Protein AF-A0A7J4UFP0-F1 (afdb_monomer_lite)

Foldseek 3Di:
DDPVVVVVVVVVVVVVVVVVVVVVVVVCLVPDDPVVNVVVVVVVVVVVVVCVQPLFAQLCVLVCLCVVVVHDLVRVCVVLVHDSVVNVCSSVVVDGQGCPDSSSVSSVVVCVVSVDDSVPD

Sequence (121 aa):
MSLEKALKEITVAKKNLLESYFEELRNYFNNATEEQRDFTLRSVEELYQELQENQIIDPNKLKEMRKGRNISLTNLAKELGISRGYICRLENGASPFTKKEGSCRKYLEWLKKQGYNPYGL

Structure (mmCIF, N/CA/C/O backbone):
data_AF-A0A7J4UFP0-F1
#
_entry.id   AF-A0A7J4UFP0-F1
#
loop_
_atom_site.group_PDB
_atom_site.id
_atom_site.type_symbol
_atom_site.label_atom_id
_atom_site.label_alt_id
_atom_site.label_comp_id
_atom_site.label_asym_id
_atom_site.label_entity_id
_atom_site.label_seq_id
_atom_site.pdbx_PDB_ins_code
_atom_site.Cartn_x
_atom_site.Cartn_y
_atom_site.Cartn_z
_atom_site.occupancy
_atom_site.B_iso_or_equiv
_atom_site.auth_seq_id
_atom_site.auth_comp_id
_atom_site.auth_asym_id
_atom_site.auth_atom_id
_atom_site.pdbx_PDB_model_num
ATOM 1 N N . MET A 1 1 ? -1.437 -34.020 11.347 1.00 61.16 1 MET A N 1
ATOM 2 C CA . MET A 1 1 ? -1.928 -32.674 10.970 1.00 61.16 1 MET A CA 1
ATOM 3 C C . MET A 1 1 ? -0.984 -32.129 9.910 1.00 61.16 1 MET A C 1
ATOM 5 O O . MET A 1 1 ? 0.212 -32.139 10.164 1.00 61.16 1 MET A O 1
ATOM 9 N N . SER A 1 2 ? -1.461 -31.784 8.709 1.00 88.94 2 SER A N 1
ATOM 10 C CA . SER A 1 2 ? -0.577 -31.280 7.645 1.00 88.94 2 SER A CA 1
ATOM 11 C C . SER A 1 2 ? -0.157 -29.833 7.927 1.00 88.94 2 SER A C 1
ATOM 13 O O . SER A 1 2 ? -0.914 -29.078 8.538 1.00 88.94 2 SER A O 1
ATOM 15 N N . LEU A 1 3 ? 1.037 -29.443 7.468 1.00 86.69 3 LEU A N 1
ATOM 16 C CA . LEU A 1 3 ? 1.561 -28.075 7.593 1.00 86.69 3 LEU A CA 1
ATOM 17 C C . LEU A 1 3 ? 0.573 -27.032 7.042 1.00 86.69 3 LEU A C 1
ATOM 19 O O . LEU A 1 3 ? 0.342 -25.997 7.657 1.00 86.69 3 LEU A O 1
ATOM 23 N N . GLU A 1 4 ? -0.061 -27.344 5.914 1.00 88.94 4 GLU A N 1
ATOM 24 C CA . GLU A 1 4 ? -1.061 -26.494 5.266 1.00 88.94 4 GLU A CA 1
ATOM 25 C C . GLU A 1 4 ? -2.303 -26.269 6.144 1.00 88.94 4 GLU A C 1
ATOM 27 O O . GLU A 1 4 ? -2.802 -25.148 6.251 1.00 88.94 4 GLU A O 1
ATOM 32 N N . LYS A 1 5 ? -2.763 -27.314 6.846 1.00 90.31 5 LYS A N 1
ATOM 33 C CA . LYS A 1 5 ? -3.884 -27.210 7.788 1.00 90.31 5 LYS A CA 1
ATOM 34 C C . LYS A 1 5 ? -3.521 -26.326 8.985 1.00 90.31 5 LYS A C 1
ATOM 36 O O . LYS A 1 5 ? -4.304 -25.449 9.338 1.00 90.31 5 LYS A O 1
ATOM 41 N N . ALA A 1 6 ? -2.323 -26.501 9.545 1.00 89.69 6 ALA A N 1
ATOM 42 C CA . ALA A 1 6 ? -1.838 -25.688 10.662 1.00 89.69 6 ALA A CA 1
ATOM 43 C C . ALA A 1 6 ? -1.687 -24.203 10.278 1.00 89.69 6 ALA A C 1
ATOM 45 O O . ALA A 1 6 ? -2.115 -23.325 11.022 1.00 89.69 6 ALA A O 1
ATOM 46 N N . LEU A 1 7 ? -1.144 -23.908 9.091 1.00 89.69 7 LEU A N 1
ATOM 47 C CA . LEU A 1 7 ? -1.042 -22.536 8.580 1.00 89.69 7 LEU A CA 1
ATOM 48 C C . LEU A 1 7 ? -2.418 -21.887 8.409 1.00 89.69 7 LEU A C 1
ATOM 50 O O . LEU A 1 7 ? -2.609 -20.735 8.797 1.00 89.69 7 LEU A O 1
ATOM 54 N N . LYS A 1 8 ? -3.390 -22.630 7.872 1.00 91.00 8 LYS A N 1
ATOM 55 C CA . LYS A 1 8 ? -4.762 -22.140 7.711 1.00 91.00 8 LYS A CA 1
ATOM 56 C C . LYS A 1 8 ? -5.414 -21.826 9.060 1.00 91.00 8 LYS A C 1
ATOM 58 O O . LYS A 1 8 ? -6.027 -20.771 9.197 1.00 91.00 8 LYS A O 1
ATOM 63 N N . GLU A 1 9 ? -5.254 -22.701 10.050 1.00 92.19 9 GLU A N 1
ATOM 64 C CA . GLU A 1 9 ? -5.772 -22.493 11.410 1.00 92.19 9 GLU A CA 1
ATOM 65 C C . GLU A 1 9 ? -5.133 -21.271 12.084 1.00 92.19 9 GLU A C 1
ATOM 67 O O . GLU A 1 9 ? -5.848 -20.439 12.640 1.00 92.19 9 GLU A O 1
ATOM 72 N N . ILE A 1 10 ? -3.813 -21.095 11.954 1.00 92.25 10 ILE A N 1
ATOM 73 C CA . ILE A 1 10 ? -3.100 -19.914 12.464 1.00 92.25 10 ILE A CA 1
ATOM 74 C C . ILE A 1 10 ? -3.616 -18.630 11.805 1.00 92.25 10 ILE A C 1
ATOM 76 O O . ILE A 1 10 ? -3.847 -17.638 12.496 1.00 92.25 10 ILE A O 1
ATOM 80 N N . THR A 1 11 ? -3.816 -18.627 10.485 1.00 88.12 11 THR A N 1
ATOM 81 C CA . THR A 1 11 ? -4.349 -17.458 9.771 1.00 88.12 11 THR A CA 1
ATOM 82 C C . THR A 1 11 ? -5.754 -17.099 10.249 1.00 88.12 11 THR A C 1
ATOM 84 O O . THR A 1 11 ? -6.035 -15.926 10.492 1.00 88.12 11 THR A O 1
ATOM 87 N N . VAL A 1 12 ? -6.628 -18.093 10.435 1.00 91.38 12 VAL A N 1
ATOM 88 C CA . VAL A 1 12 ? -7.985 -17.870 10.958 1.00 91.38 12 VAL A CA 1
ATOM 89 C C . VAL A 1 12 ? -7.941 -17.328 12.388 1.00 91.38 12 VAL A C 1
ATOM 91 O O . VAL A 1 12 ? -8.621 -16.350 12.685 1.00 91.38 12 VAL A O 1
ATOM 94 N N . ALA A 1 13 ? -7.106 -17.903 13.258 1.00 90.75 13 ALA A N 1
ATOM 95 C CA . ALA A 1 13 ? -6.960 -17.442 14.637 1.00 90.75 13 ALA A CA 1
ATOM 96 C C . ALA A 1 13 ? -6.465 -15.989 14.712 1.00 90.75 13 ALA A C 1
ATOM 98 O O . ALA A 1 13 ? -7.028 -15.183 15.450 1.00 90.75 13 ALA A O 1
ATOM 99 N N . LYS A 1 14 ? -5.464 -15.629 13.896 1.00 90.62 14 LYS A N 1
ATOM 100 C CA . LYS A 1 14 ? -4.970 -14.248 13.788 1.00 90.62 14 LYS A CA 1
ATOM 101 C C . LYS A 1 14 ? -6.063 -13.285 13.338 1.00 90.62 14 LYS A C 1
ATOM 103 O O . LYS A 1 14 ? -6.190 -12.214 13.919 1.00 90.62 14 LYS A O 1
ATOM 108 N N . LYS A 1 15 ? -6.857 -13.672 12.333 1.00 89.81 15 LYS A N 1
ATOM 109 C CA . LYS A 1 15 ? -7.977 -12.854 11.858 1.00 89.81 15 LYS A CA 1
ATOM 110 C C . LYS A 1 15 ? -8.993 -12.614 12.975 1.00 89.81 15 LYS A C 1
ATOM 112 O O . LYS A 1 15 ? -9.351 -11.472 13.219 1.00 89.81 15 LYS A O 1
ATOM 117 N N . ASN A 1 16 ? -9.410 -13.666 13.676 1.00 91.88 16 ASN A N 1
ATOM 118 C CA . ASN A 1 16 ? -10.397 -13.546 14.752 1.00 91.88 16 ASN A CA 1
ATOM 119 C C . ASN A 1 16 ? -9.904 -12.646 15.895 1.00 91.88 16 ASN A C 1
ATOM 121 O O . ASN A 1 16 ? -10.680 -11.848 16.408 1.00 91.88 16 ASN A O 1
ATOM 125 N N . LEU A 1 17 ? -8.621 -12.745 16.259 1.00 92.50 17 LEU A N 1
ATOM 126 C CA . LEU A 1 17 ? -8.008 -11.882 17.273 1.00 92.50 17 LEU A CA 1
ATOM 127 C C . LEU A 1 17 ? -8.000 -10.402 16.851 1.00 92.50 17 LEU A C 1
ATOM 129 O O . LEU A 1 17 ? -8.252 -9.516 17.664 1.00 92.50 17 LEU A O 1
ATOM 133 N N . LEU A 1 18 ? -7.715 -10.134 15.575 1.00 89.94 18 LEU A N 1
ATOM 134 C CA . LEU A 1 18 ? -7.778 -8.786 15.007 1.00 89.94 18 LEU A CA 1
ATOM 135 C C . LEU A 1 18 ? -9.200 -8.223 15.059 1.00 89.94 18 LEU A C 1
ATOM 137 O O . LEU A 1 18 ? -9.388 -7.093 15.497 1.00 89.94 18 LEU A O 1
ATOM 141 N N . GLU A 1 19 ? -10.195 -9.018 14.665 1.00 90.81 19 GLU A N 1
ATOM 142 C CA . GLU A 1 19 ? -11.602 -8.604 14.709 1.00 90.81 19 GLU A CA 1
ATOM 143 C C . GLU A 1 19 ? -12.058 -8.295 16.140 1.00 90.81 19 GLU A C 1
ATOM 145 O O . GLU A 1 19 ? -12.681 -7.260 16.366 1.00 90.81 19 GLU A O 1
ATOM 150 N N . SER A 1 20 ? -11.697 -9.127 17.128 1.00 90.50 20 SER A N 1
ATOM 151 C CA . SER A 1 20 ? -12.041 -8.842 18.528 1.00 90.50 20 SER A CA 1
ATOM 152 C C . SER A 1 20 ? -11.401 -7.548 19.026 1.00 90.50 20 SER A C 1
ATOM 154 O O . SER A 1 20 ? -12.057 -6.754 19.693 1.00 90.50 20 SER A O 1
ATOM 156 N N . TYR A 1 21 ? -10.143 -7.298 18.653 1.00 92.44 21 TYR A N 1
ATOM 157 C CA . TYR A 1 21 ? -9.445 -6.074 19.038 1.00 92.44 21 TYR A CA 1
ATOM 158 C C . TYR A 1 21 ? -10.076 -4.827 18.402 1.00 92.44 21 TYR A C 1
ATOM 160 O O . TYR A 1 21 ? -10.259 -3.808 19.066 1.00 92.44 21 TYR A O 1
ATOM 168 N N . PHE A 1 22 ? -10.465 -4.901 17.125 1.00 88.75 22 PHE A N 1
ATOM 169 C CA . PHE A 1 22 ? -11.159 -3.795 16.465 1.00 88.75 22 PHE A CA 1
ATOM 170 C C . PHE A 1 22 ? -12.528 -3.511 17.072 1.00 8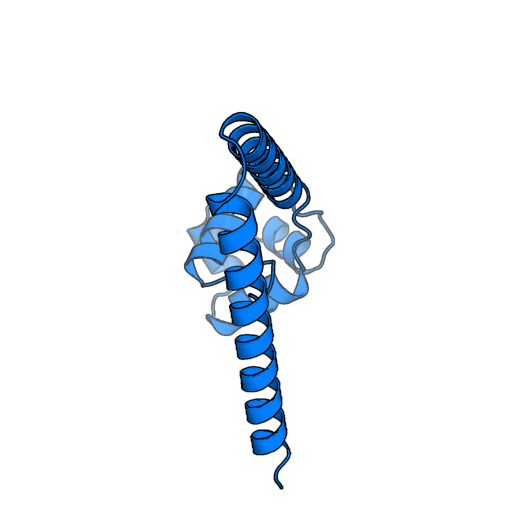8.75 22 PHE A C 1
ATOM 172 O O . PHE A 1 22 ? -12.920 -2.347 17.161 1.00 88.75 22 PHE A O 1
ATOM 179 N N . GLU A 1 23 ? -13.241 -4.544 17.507 1.00 92.06 23 GLU A N 1
ATOM 180 C CA . GLU A 1 23 ? -14.537 -4.367 18.150 1.00 92.06 23 GLU A CA 1
ATOM 181 C C . GLU A 1 23 ? -14.406 -3.683 19.518 1.00 92.06 23 GLU A C 1
ATOM 183 O O . GLU A 1 23 ? -15.167 -2.767 19.831 1.00 92.06 23 GLU A O 1
ATOM 188 N N . GLU A 1 24 ? -13.387 -4.036 20.306 1.00 91.44 24 GLU A N 1
ATOM 189 C CA . GLU A 1 24 ? -13.066 -3.322 21.547 1.00 91.44 24 GLU A CA 1
ATOM 190 C C . GLU A 1 24 ? -12.747 -1.846 21.286 1.00 91.44 24 GLU A C 1
ATOM 192 O O . GLU A 1 24 ? -13.326 -0.967 21.926 1.00 91.44 24 GLU A O 1
ATOM 197 N N . LEU A 1 25 ? -11.892 -1.553 20.300 1.00 88.06 25 LEU A N 1
ATOM 198 C CA . LEU A 1 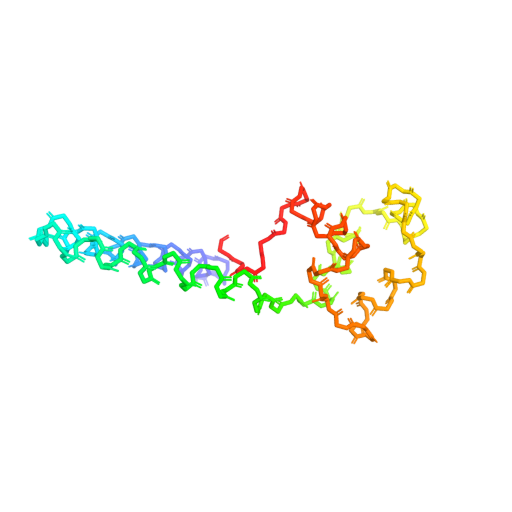25 ? -11.561 -0.176 19.922 1.00 88.06 25 LEU A CA 1
ATOM 199 C C . LEU A 1 25 ? -12.797 0.623 19.490 1.00 88.06 25 LEU A C 1
ATOM 201 O O . LEU A 1 25 ? -12.952 1.777 19.893 1.00 88.06 25 LEU A O 1
ATOM 205 N N . ARG A 1 26 ? -13.701 0.017 18.711 1.00 89.94 26 ARG A N 1
ATOM 206 C CA . ARG A 1 26 ? -14.979 0.644 18.336 1.00 89.94 26 ARG A CA 1
ATOM 207 C C . ARG A 1 26 ? -15.826 0.958 19.555 1.00 89.94 26 ARG A C 1
ATOM 209 O O . ARG A 1 26 ? -16.375 2.053 19.638 1.00 89.94 26 ARG A O 1
ATOM 216 N N . ASN A 1 27 ? -15.916 0.034 20.506 1.00 90.75 27 ASN A N 1
ATOM 217 C CA . ASN A 1 27 ? -16.664 0.258 21.737 1.00 90.75 27 ASN A CA 1
ATOM 218 C C . ASN A 1 27 ? -16.070 1.407 22.558 1.00 90.75 27 ASN A C 1
ATOM 220 O O . ASN A 1 27 ? -16.823 2.260 23.028 1.00 90.75 27 ASN A O 1
ATOM 224 N N . TYR A 1 28 ? -14.743 1.484 22.689 1.00 87.81 28 TYR A N 1
ATOM 225 C CA . TYR A 1 28 ? -14.090 2.619 23.348 1.00 87.81 28 TYR A CA 1
ATOM 226 C C . TYR A 1 28 ? -14.394 3.942 22.645 1.00 87.81 28 TYR A C 1
ATOM 228 O O . TYR A 1 28 ? -14.762 4.913 23.300 1.00 87.81 28 TYR A O 1
ATOM 236 N N . PHE A 1 29 ? -14.301 3.970 21.316 1.00 89.88 29 PHE A N 1
ATOM 237 C CA . PHE A 1 29 ? -14.570 5.169 20.530 1.00 89.88 29 PHE A CA 1
ATOM 238 C C . PHE A 1 29 ? -16.035 5.623 20.632 1.00 89.88 29 PHE A C 1
ATOM 240 O O . PHE A 1 29 ? -16.314 6.801 20.850 1.00 89.88 29 PHE A O 1
ATOM 247 N N . ASN A 1 30 ? -16.984 4.690 20.532 1.00 88.62 30 ASN A N 1
ATOM 248 C CA . ASN A 1 30 ? -18.414 4.995 20.572 1.00 88.62 30 ASN A CA 1
ATOM 249 C C . ASN A 1 30 ? -18.875 5.492 21.949 1.00 88.62 30 ASN A C 1
ATOM 251 O O . ASN A 1 30 ? -19.761 6.340 22.020 1.00 88.62 30 ASN A O 1
ATOM 255 N N . ASN A 1 31 ? -18.260 5.003 23.031 1.00 92.19 31 ASN A N 1
ATOM 256 C CA . ASN A 1 31 ? -18.582 5.421 24.399 1.00 92.19 31 ASN A CA 1
ATOM 257 C C . ASN A 1 31 ? -17.789 6.653 24.876 1.00 92.19 31 ASN A C 1
ATOM 259 O O . ASN A 1 31 ? -18.033 7.140 25.979 1.00 92.19 31 ASN A O 1
ATOM 263 N N . ALA A 1 32 ? -16.842 7.156 24.081 1.00 91.19 32 ALA A N 1
ATOM 264 C CA . ALA A 1 32 ? -16.060 8.341 24.419 1.00 91.19 32 ALA A CA 1
ATOM 265 C C . ALA A 1 32 ? -16.899 9.632 24.349 1.00 91.19 32 ALA A C 1
ATOM 267 O O . ALA A 1 32 ? -17.983 9.672 23.759 1.00 91.19 32 ALA A O 1
ATOM 268 N N . THR A 1 33 ? -16.398 10.722 24.931 1.00 94.69 33 THR A N 1
ATOM 269 C CA . THR A 1 33 ? -16.993 12.050 24.722 1.00 94.69 33 THR A CA 1
ATOM 270 C C . THR A 1 33 ? -16.754 12.533 23.288 1.00 94.69 33 THR A C 1
ATOM 272 O O . THR A 1 33 ? -15.892 12.019 22.576 1.00 94.69 33 THR A O 1
ATOM 275 N N . GLU A 1 34 ? -17.514 13.535 22.845 1.00 92.19 34 GLU A N 1
ATOM 276 C CA . GLU A 1 34 ? -17.320 14.146 21.522 1.00 92.19 34 GLU A CA 1
ATOM 277 C C . GLU A 1 34 ? -15.899 14.702 21.353 1.00 92.19 34 GLU A C 1
ATOM 279 O O . GLU A 1 34 ? -15.226 14.378 20.381 1.00 92.19 34 GLU A O 1
ATOM 284 N N . GLU A 1 35 ? -15.389 15.406 22.364 1.00 91.50 35 GLU A N 1
ATOM 285 C CA . GLU A 1 35 ? -14.022 15.938 22.376 1.00 91.50 35 GLU A CA 1
ATOM 286 C C . GLU A 1 35 ? -12.952 14.834 22.272 1.00 91.50 35 GLU A C 1
ATOM 288 O O . GLU A 1 35 ? -11.973 14.969 21.535 1.00 91.50 35 GLU A O 1
ATOM 293 N N . GLN A 1 36 ? -13.148 13.708 22.966 1.00 90.25 36 GLN A N 1
ATOM 294 C CA . GLN A 1 36 ? -12.239 12.561 22.903 1.00 90.25 36 GLN A CA 1
ATOM 295 C C . GLN A 1 36 ? -12.270 11.872 21.535 1.00 90.25 36 GLN A C 1
ATOM 297 O O . GLN A 1 36 ? -11.219 11.455 21.036 1.00 90.25 36 GLN A O 1
ATOM 302 N N . ARG A 1 37 ? -13.451 11.758 20.914 1.00 91.69 37 ARG A N 1
ATOM 303 C CA . ARG A 1 37 ? -13.585 11.220 19.554 1.00 91.69 37 ARG A CA 1
ATOM 304 C C . ARG A 1 37 ? -12.883 12.110 18.540 1.00 91.69 37 ARG A C 1
ATOM 306 O O . ARG A 1 37 ? -12.087 11.598 17.760 1.00 91.69 37 ARG A O 1
ATOM 313 N N . ASP A 1 38 ? -13.111 13.417 18.599 1.00 91.88 38 ASP A N 1
ATOM 314 C CA . ASP A 1 38 ? -12.485 14.387 17.697 1.00 91.88 38 ASP A CA 1
ATOM 315 C C . ASP A 1 38 ? -10.964 14.419 17.849 1.00 91.88 38 ASP A C 1
ATOM 317 O O . ASP A 1 38 ? -10.234 14.501 16.861 1.00 91.88 38 ASP A O 1
ATOM 321 N N . PHE A 1 39 ? -10.455 14.334 19.080 1.00 91.75 39 PHE A N 1
ATOM 322 C CA . PHE A 1 39 ? -9.021 14.179 19.316 1.00 91.75 39 PHE A CA 1
ATOM 323 C C . PHE A 1 39 ? -8.486 12.887 18.688 1.00 91.75 39 PHE A C 1
ATOM 325 O O . PHE A 1 39 ? -7.514 12.925 17.937 1.00 91.75 39 PHE A O 1
ATOM 332 N N . THR A 1 40 ? -9.152 11.760 18.946 1.00 88.38 40 THR A N 1
ATOM 333 C CA . THR A 1 40 ? -8.737 10.446 18.437 1.00 88.38 40 THR A CA 1
ATOM 334 C C . THR A 1 40 ? -8.736 10.409 16.910 1.00 88.38 40 THR A C 1
ATOM 336 O O . THR A 1 40 ? -7.772 9.926 16.321 1.00 88.38 40 THR A O 1
ATOM 339 N N . LEU A 1 41 ? -9.775 10.944 16.261 1.00 90.31 41 LEU A N 1
ATOM 340 C CA . LEU A 1 41 ? -9.858 11.021 14.802 1.00 90.31 41 LEU A CA 1
ATOM 341 C C . LEU A 1 41 ? -8.690 11.820 14.228 1.00 90.31 41 LEU A C 1
ATOM 343 O O . LEU A 1 41 ? -8.001 11.312 13.347 1.00 90.31 41 LEU A O 1
ATOM 347 N N . ARG A 1 42 ? -8.404 13.005 14.781 1.00 92.88 42 ARG A N 1
ATOM 348 C CA . ARG A 1 42 ? -7.261 13.820 14.344 1.00 92.88 42 ARG A CA 1
ATOM 349 C C . ARG A 1 42 ? -5.936 13.083 14.504 1.00 92.88 42 ARG A C 1
ATOM 351 O O . ARG A 1 42 ? -5.157 13.034 13.560 1.00 92.88 42 ARG A O 1
ATOM 358 N N . SER A 1 43 ? -5.695 12.453 15.654 1.00 91.31 43 SER A N 1
ATOM 359 C CA . SER A 1 43 ? -4.463 11.686 15.876 1.00 91.31 43 SER A CA 1
ATOM 360 C C . SER A 1 43 ? -4.329 10.498 14.918 1.00 91.31 43 SER A C 1
ATOM 362 O O . SER A 1 43 ? -3.238 10.223 14.424 1.00 91.31 43 SER A O 1
ATOM 364 N N . VAL A 1 44 ? -5.425 9.791 14.621 1.00 89.94 44 VAL A N 1
ATOM 365 C CA . VAL A 1 44 ? -5.419 8.689 13.646 1.00 89.94 44 VAL A CA 1
ATOM 366 C C . VAL A 1 44 ? -5.169 9.209 12.231 1.00 89.94 44 VAL A C 1
ATOM 368 O O . VAL A 1 44 ? -4.406 8.593 11.490 1.00 89.94 44 VAL A O 1
ATOM 371 N N . GLU A 1 45 ? -5.774 10.333 11.851 1.00 89.44 45 GLU A N 1
ATOM 372 C CA . GLU A 1 45 ? -5.540 10.976 10.557 1.00 89.44 45 GLU A CA 1
ATOM 373 C C . GLU A 1 45 ? -4.079 11.407 10.400 1.00 89.44 45 GLU A C 1
ATOM 375 O O . GLU A 1 45 ? -3.469 11.105 9.375 1.00 89.44 45 GLU A O 1
ATOM 380 N N . GLU A 1 46 ? -3.490 12.038 11.418 1.00 90.69 46 GLU A N 1
ATOM 381 C CA . GLU A 1 46 ? -2.076 12.432 11.439 1.00 90.69 46 GLU A CA 1
ATOM 382 C C . GLU A 1 46 ? -1.147 11.221 11.282 1.00 90.69 46 GLU A C 1
ATOM 384 O O . GLU A 1 46 ? -0.290 11.214 10.396 1.00 90.69 46 GLU A O 1
ATOM 389 N N . LEU A 1 47 ? -1.371 10.156 12.061 1.00 85.00 47 LEU A N 1
ATOM 390 C CA . LEU A 1 47 ? -0.613 8.906 11.937 1.00 85.00 47 LEU A CA 1
ATOM 391 C C . LEU A 1 47 ? -0.783 8.272 10.554 1.00 85.00 47 LEU A C 1
ATOM 393 O O . LEU A 1 47 ? 0.174 7.749 9.983 1.00 85.00 47 LEU A O 1
ATOM 397 N N . TYR A 1 48 ? -1.992 8.309 9.990 1.00 81.94 48 TYR A N 1
ATOM 398 C CA . TYR A 1 48 ? -2.246 7.785 8.654 1.00 81.94 48 TYR A CA 1
ATOM 399 C C . TYR A 1 48 ? -1.468 8.568 7.591 1.00 81.94 48 TYR A C 1
ATOM 401 O O . TYR A 1 48 ? -0.870 7.954 6.704 1.00 81.94 48 TYR A O 1
ATOM 409 N N . GLN A 1 49 ? -1.422 9.900 7.692 1.00 79.69 49 GLN A N 1
ATOM 410 C CA . GLN A 1 49 ? -0.608 10.729 6.802 1.00 79.69 49 GLN A CA 1
ATOM 411 C C . GLN A 1 49 ? 0.882 10.426 6.965 1.00 79.69 49 GLN A C 1
ATOM 413 O O . GLN A 1 49 ? 1.556 10.165 5.970 1.00 79.69 49 GLN A O 1
ATOM 418 N N . GLU A 1 50 ? 1.388 10.353 8.196 1.00 80.56 50 GLU A N 1
ATOM 419 C CA . GLU A 1 50 ? 2.791 10.028 8.464 1.00 80.56 50 GLU A CA 1
ATOM 420 C C . GLU A 1 50 ? 3.174 8.651 7.896 1.00 80.56 50 GLU A C 1
ATOM 422 O O . GLU A 1 50 ? 4.200 8.502 7.228 1.00 80.56 50 GLU A O 1
ATOM 427 N N . LEU A 1 51 ? 2.321 7.639 8.076 1.00 75.88 51 LEU A N 1
ATOM 428 C CA . LEU A 1 51 ? 2.516 6.307 7.500 1.00 75.88 51 LEU A CA 1
ATOM 429 C C . LEU A 1 51 ? 2.485 6.321 5.970 1.00 75.88 51 LEU A C 1
ATOM 431 O O . LEU A 1 51 ? 3.193 5.533 5.330 1.00 75.88 51 LEU A O 1
ATOM 435 N N . GLN A 1 52 ? 1.673 7.188 5.358 1.00 69.25 52 GLN A N 1
ATOM 436 C CA . GLN A 1 52 ? 1.721 7.388 3.917 1.00 69.25 52 GLN A CA 1
ATOM 437 C C . GLN A 1 52 ? 3.030 8.064 3.499 1.00 69.25 52 GLN A C 1
ATOM 439 O O . GLN A 1 52 ? 3.621 7.649 2.501 1.00 69.25 52 GLN A O 1
ATOM 444 N N . GLU A 1 53 ? 3.521 9.059 4.220 1.00 66.69 53 GLU A N 1
ATOM 445 C CA . GLU A 1 53 ? 4.756 9.760 3.867 1.00 66.69 53 GLU A CA 1
ATOM 446 C C . GLU A 1 53 ? 6.003 8.884 4.047 1.00 66.69 53 GLU A C 1
ATOM 448 O O . GLU A 1 53 ? 6.868 8.864 3.169 1.00 66.69 53 GLU A O 1
ATOM 453 N N . ASN A 1 54 ? 6.034 8.069 5.103 1.00 65.94 54 ASN A N 1
ATOM 454 C CA . ASN A 1 54 ? 7.149 7.194 5.477 1.00 65.94 54 ASN A CA 1
ATOM 455 C C . ASN A 1 54 ? 7.038 5.769 4.917 1.00 65.94 54 ASN A C 1
ATOM 457 O O . ASN A 1 54 ? 7.665 4.839 5.422 1.00 65.94 54 ASN A O 1
ATOM 461 N N . GLN A 1 55 ? 6.232 5.564 3.875 1.00 66.56 55 GLN A N 1
ATOM 462 C CA . GLN A 1 55 ? 6.006 4.235 3.317 1.00 66.56 55 GLN A CA 1
ATOM 463 C C . GLN A 1 55 ? 7.300 3.630 2.752 1.00 66.56 55 GLN A C 1
ATOM 465 O O . GLN A 1 55 ? 7.740 3.974 1.653 1.00 66.56 55 GLN A O 1
ATOM 470 N N . ILE A 1 56 ? 7.874 2.679 3.490 1.00 68.81 56 ILE A N 1
ATOM 471 C CA . ILE A 1 56 ? 9.020 1.887 3.048 1.00 68.81 56 ILE A CA 1
ATOM 472 C C . ILE A 1 56 ? 8.513 0.882 2.017 1.00 68.81 56 ILE A C 1
ATOM 474 O O . ILE A 1 56 ? 7.755 -0.035 2.325 1.00 68.81 56 ILE A O 1
ATOM 478 N N . ILE A 1 57 ? 8.899 1.084 0.764 1.00 75.88 57 ILE A N 1
ATOM 479 C CA . ILE A 1 57 ? 8.556 0.183 -0.332 1.00 75.88 57 ILE A CA 1
ATOM 480 C C . ILE A 1 57 ? 9.707 -0.794 -0.519 1.00 75.88 57 ILE A C 1
ATOM 482 O O . ILE A 1 57 ? 10.824 -0.368 -0.800 1.00 75.88 57 ILE A O 1
ATOM 486 N N . ASP A 1 58 ? 9.422 -2.090 -0.392 1.00 83.00 58 ASP A N 1
ATOM 487 C CA . ASP A 1 58 ? 10.401 -3.147 -0.640 1.00 83.00 58 ASP A CA 1
ATOM 488 C C . ASP A 1 58 ? 10.685 -3.271 -2.154 1.00 83.00 58 ASP A C 1
ATOM 490 O O . ASP A 1 58 ? 9.795 -3.679 -2.915 1.00 83.00 58 ASP A O 1
ATOM 494 N N . PRO A 1 59 ? 11.917 -2.970 -2.615 1.00 86.81 59 PRO A N 1
ATOM 495 C CA . PRO A 1 59 ? 12.321 -3.110 -4.015 1.00 86.81 59 PRO A CA 1
ATOM 496 C C . PRO A 1 59 ? 12.073 -4.502 -4.601 1.00 86.81 59 PRO A C 1
ATOM 498 O O . PRO A 1 59 ? 11.669 -4.628 -5.764 1.00 86.81 59 PRO A O 1
ATOM 501 N N . ASN A 1 60 ? 12.278 -5.552 -3.799 1.00 87.62 60 ASN A N 1
ATOM 502 C CA . ASN A 1 60 ? 12.084 -6.928 -4.242 1.00 87.62 60 ASN A CA 1
ATOM 503 C C . ASN A 1 60 ? 10.611 -7.190 -4.528 1.00 87.62 60 ASN A C 1
ATOM 505 O O . ASN A 1 60 ? 10.283 -7.767 -5.567 1.00 87.62 60 ASN A O 1
ATOM 509 N N . LYS A 1 61 ? 9.718 -6.677 -3.676 1.00 87.88 61 LYS A N 1
ATOM 510 C CA . LYS A 1 61 ? 8.276 -6.812 -3.872 1.00 87.88 61 LYS A CA 1
ATOM 511 C C . LYS A 1 61 ? 7.812 -6.156 -5.169 1.00 87.88 61 LYS A C 1
ATOM 513 O O . LYS A 1 61 ? 7.003 -6.739 -5.891 1.00 87.88 61 LYS A O 1
ATOM 518 N N . LEU A 1 62 ? 8.372 -4.996 -5.522 1.00 89.38 62 LEU A N 1
ATOM 519 C CA . LEU A 1 62 ? 8.072 -4.334 -6.799 1.00 89.38 62 LEU A CA 1
ATOM 520 C C . LEU A 1 62 ? 8.430 -5.224 -7.991 1.00 89.38 62 LEU A C 1
ATOM 522 O O . LEU A 1 62 ? 7.628 -5.442 -8.904 1.00 89.38 62 LEU A O 1
ATOM 526 N N . LYS A 1 63 ? 9.643 -5.778 -7.950 1.00 92.69 63 LYS A N 1
ATOM 527 C CA . LYS A 1 63 ? 10.186 -6.653 -8.988 1.00 92.69 63 LYS A CA 1
ATOM 528 C C . LYS A 1 63 ? 9.374 -7.934 -9.134 1.00 92.69 63 LYS A C 1
ATOM 530 O O . LYS A 1 63 ? 9.101 -8.354 -10.260 1.00 92.69 63 LYS A O 1
ATOM 535 N N . GLU A 1 64 ? 8.986 -8.545 -8.019 1.00 92.06 64 GLU A N 1
ATOM 536 C CA . GLU A 1 64 ? 8.124 -9.726 -7.990 1.00 92.06 64 GLU A CA 1
ATOM 537 C C . GLU A 1 64 ? 6.760 -9.440 -8.604 1.00 92.06 64 GLU A C 1
ATOM 539 O O . GLU A 1 64 ? 6.327 -10.185 -9.478 1.00 92.06 64 GLU A O 1
ATOM 544 N N . MET A 1 65 ? 6.112 -8.337 -8.222 1.00 91.62 65 MET A N 1
ATOM 545 C CA . MET A 1 65 ? 4.812 -7.965 -8.776 1.00 91.62 65 MET A CA 1
ATOM 546 C C . MET A 1 65 ? 4.870 -7.747 -10.285 1.00 91.62 65 MET A C 1
ATOM 548 O O . MET A 1 65 ? 4.028 -8.271 -11.014 1.00 91.62 65 MET A O 1
ATOM 552 N N . ARG A 1 66 ? 5.887 -7.034 -10.784 1.00 94.75 66 ARG A N 1
ATOM 553 C CA . ARG A 1 66 ? 6.065 -6.847 -12.229 1.00 94.75 66 ARG A CA 1
ATOM 554 C C . ARG A 1 66 ? 6.282 -8.174 -12.952 1.00 94.75 66 ARG A C 1
ATOM 556 O O . ARG A 1 66 ? 5.654 -8.424 -13.982 1.00 94.75 66 ARG A O 1
ATOM 563 N N . LYS A 1 67 ? 7.165 -9.026 -12.425 1.00 94.38 67 LYS A N 1
ATOM 564 C CA . LYS A 1 67 ? 7.450 -10.342 -13.013 1.00 94.38 67 LYS A CA 1
ATOM 565 C C . LYS A 1 67 ? 6.238 -11.270 -12.972 1.00 94.38 67 LYS A C 1
ATOM 567 O O . LYS A 1 67 ? 5.974 -11.924 -13.970 1.00 94.38 67 LYS A O 1
ATOM 572 N N . GLY A 1 68 ? 5.477 -11.277 -11.880 1.00 93.38 68 GLY A N 1
ATOM 573 C CA . GLY A 1 68 ? 4.252 -12.066 -11.738 1.00 93.38 68 GLY A CA 1
ATOM 574 C C . GLY A 1 68 ? 3.162 -11.684 -12.744 1.00 93.38 68 GLY A C 1
ATOM 575 O O . GLY A 1 68 ? 2.286 -12.488 -13.037 1.00 93.38 68 GLY A O 1
ATOM 576 N N . ARG A 1 69 ? 3.239 -10.480 -13.326 1.00 91.69 69 ARG A N 1
ATOM 577 C CA . ARG A 1 69 ? 2.372 -10.021 -14.424 1.00 91.69 69 ARG A CA 1
ATOM 578 C C . ARG A 1 69 ? 2.971 -10.239 -15.818 1.00 91.69 69 ARG A C 1
ATOM 580 O O . ARG A 1 69 ? 2.387 -9.787 -16.795 1.00 91.69 69 ARG A O 1
ATOM 587 N N . ASN A 1 70 ? 4.125 -10.902 -15.928 1.00 93.88 70 ASN A N 1
ATOM 588 C CA . ASN A 1 70 ? 4.852 -11.133 -17.183 1.00 93.88 70 ASN A CA 1
ATOM 589 C C . ASN A 1 70 ? 5.168 -9.851 -17.981 1.00 93.88 70 ASN A C 1
ATOM 591 O O . ASN A 1 70 ? 5.320 -9.882 -19.202 1.00 93.88 70 ASN A O 1
ATOM 595 N N . ILE A 1 71 ? 5.314 -8.711 -17.300 1.00 95.25 71 ILE A N 1
ATOM 596 C CA . ILE A 1 71 ? 5.628 -7.432 -17.942 1.00 95.25 71 ILE A CA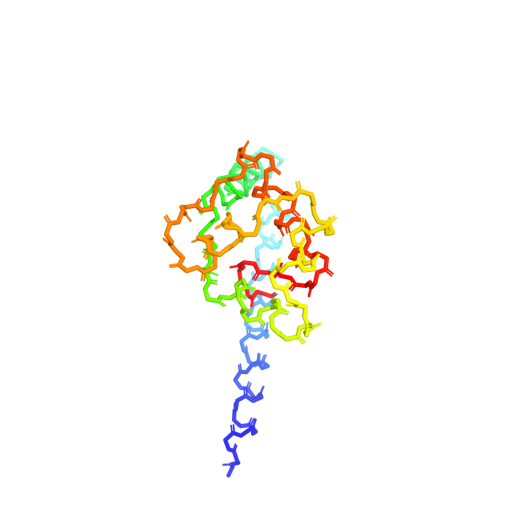 1
ATOM 597 C C . ILE A 1 71 ? 7.140 -7.186 -17.908 1.00 95.25 71 ILE A C 1
ATOM 599 O O . ILE A 1 71 ? 7.796 -7.240 -16.863 1.00 95.25 71 ILE A O 1
ATOM 603 N N . SER A 1 72 ? 7.721 -6.881 -19.070 1.00 96.06 72 SER A N 1
ATOM 604 C CA . SER 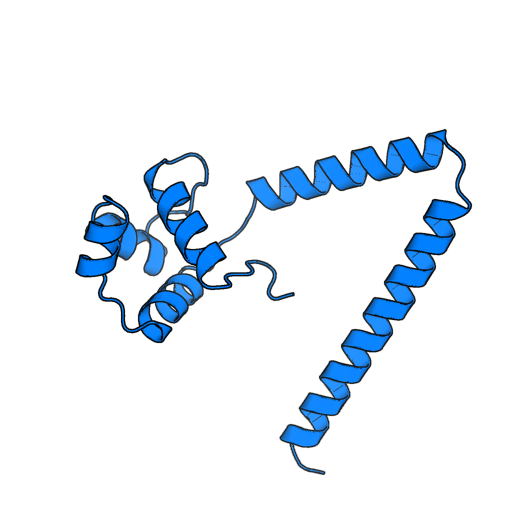A 1 72 ? 9.131 -6.497 -19.169 1.00 96.06 72 SER A CA 1
ATOM 605 C C . SER A 1 72 ? 9.355 -5.071 -18.652 1.00 96.06 72 SER A C 1
ATOM 607 O O . SER A 1 72 ? 8.465 -4.225 -18.716 1.00 96.06 72 SER A O 1
ATOM 609 N N . LEU A 1 73 ? 10.573 -4.770 -18.189 1.00 95.81 73 LEU A N 1
ATOM 610 C CA . LEU A 1 73 ? 10.942 -3.405 -17.784 1.00 95.81 73 LEU A CA 1
ATOM 611 C C . LEU A 1 73 ? 10.717 -2.384 -18.909 1.00 95.81 73 LEU A C 1
ATOM 613 O O . LEU A 1 73 ? 10.317 -1.258 -18.645 1.00 95.81 73 LEU A O 1
ATOM 617 N N . THR A 1 74 ? 10.982 -2.772 -20.158 1.00 96.31 74 THR A N 1
ATOM 618 C CA . THR A 1 74 ? 10.818 -1.902 -21.330 1.00 96.31 74 THR A CA 1
ATOM 619 C C . THR A 1 74 ? 9.348 -1.606 -21.608 1.00 96.31 74 THR A C 1
ATOM 621 O O . THR A 1 74 ? 9.008 -0.465 -21.911 1.00 96.31 74 THR A O 1
ATOM 624 N N . ASN A 1 75 ? 8.477 -2.609 -21.485 1.00 95.81 75 ASN A N 1
ATOM 625 C CA . ASN A 1 75 ? 7.044 -2.427 -21.708 1.00 95.81 75 ASN A CA 1
ATOM 626 C C . ASN A 1 75 ? 6.430 -1.576 -20.596 1.00 95.81 75 ASN A C 1
ATOM 628 O O . ASN A 1 75 ? 5.717 -0.627 -20.901 1.00 95.81 75 ASN A O 1
ATOM 632 N N . LEU A 1 76 ? 6.800 -1.833 -19.337 1.00 95.38 76 LEU A N 1
ATOM 633 C CA . LEU A 1 76 ? 6.349 -1.014 -18.212 1.00 95.38 76 LEU A CA 1
ATOM 634 C C . LEU A 1 76 ? 6.829 0.440 -18.331 1.00 95.38 76 LEU A C 1
ATOM 636 O O . LEU A 1 76 ? 6.068 1.374 -18.103 1.00 95.38 76 LEU A O 1
ATOM 640 N N . ALA A 1 77 ? 8.086 0.645 -18.730 1.00 95.81 77 ALA A N 1
ATOM 641 C CA . ALA A 1 77 ? 8.642 1.975 -18.972 1.00 95.81 77 ALA A CA 1
ATOM 642 C C . ALA A 1 77 ? 7.852 2.751 -20.035 1.00 95.81 77 ALA A C 1
ATOM 644 O O . ALA A 1 77 ? 7.548 3.927 -19.836 1.00 95.81 77 ALA A O 1
ATOM 645 N N . LYS A 1 78 ? 7.486 2.084 -21.139 1.00 95.88 78 LYS A N 1
ATOM 646 C CA . LYS A 1 78 ? 6.646 2.669 -22.192 1.00 95.88 78 LYS A CA 1
ATOM 647 C C . LYS A 1 78 ? 5.240 2.992 -21.689 1.00 95.88 78 LYS A C 1
ATOM 649 O O . LYS A 1 78 ? 4.773 4.097 -21.927 1.00 95.88 78 LYS A O 1
ATOM 654 N N . GLU A 1 79 ? 4.603 2.065 -20.976 1.00 94.50 79 GLU A N 1
ATOM 655 C CA . GLU A 1 79 ? 3.251 2.237 -20.424 1.00 94.50 79 GLU A CA 1
ATOM 656 C C . GLU A 1 79 ? 3.171 3.434 -19.469 1.00 94.50 79 GLU A C 1
ATOM 658 O O . GLU A 1 79 ? 2.248 4.241 -19.541 1.00 94.50 79 GLU A O 1
ATOM 663 N N . LEU A 1 80 ? 4.168 3.585 -18.596 1.00 93.31 80 LEU A N 1
ATOM 664 C CA . LEU A 1 80 ? 4.187 4.641 -17.585 1.00 93.31 80 LEU A CA 1
ATOM 665 C C . LEU A 1 80 ? 4.813 5.951 -18.089 1.00 93.31 80 LEU A C 1
ATOM 667 O O . LEU A 1 80 ? 4.738 6.980 -17.409 1.00 93.31 80 LEU A O 1
ATOM 671 N N . GLY A 1 81 ? 5.450 5.943 -19.262 1.00 93.56 81 GLY A N 1
ATOM 672 C CA . GLY A 1 81 ? 6.231 7.079 -19.749 1.00 93.56 81 GLY A CA 1
ATOM 673 C C . GLY A 1 81 ? 7.331 7.480 -18.760 1.00 93.56 81 GLY A C 1
ATOM 674 O O . GLY A 1 81 ? 7.485 8.663 -18.454 1.00 93.56 81 GLY A O 1
ATOM 675 N N . ILE A 1 82 ? 8.038 6.491 -18.204 1.00 92.56 82 ILE A N 1
ATOM 676 C CA . ILE A 1 82 ? 9.185 6.668 -17.297 1.00 92.56 82 ILE A CA 1
ATOM 677 C C . ILE A 1 82 ? 10.390 5.911 -17.848 1.00 92.56 82 ILE A C 1
ATOM 679 O O . ILE A 1 82 ? 10.244 4.970 -18.627 1.00 92.56 82 ILE A O 1
ATOM 683 N N . SER A 1 83 ? 11.606 6.289 -17.455 1.00 93.38 83 SER A N 1
ATOM 684 C CA . SER A 1 83 ? 12.788 5.630 -18.009 1.00 93.38 83 SER A CA 1
ATOM 685 C C . SER A 1 83 ? 12.938 4.196 -17.484 1.00 93.38 83 SER A C 1
ATOM 687 O O . SER A 1 83 ? 12.822 3.917 -16.290 1.00 93.38 83 SER A O 1
ATOM 689 N N . ARG A 1 84 ? 13.277 3.262 -18.381 1.00 95.50 84 ARG A N 1
ATOM 690 C CA . ARG A 1 84 ? 13.570 1.863 -18.022 1.00 95.50 84 ARG A CA 1
ATOM 691 C C . ARG A 1 84 ? 14.683 1.755 -16.974 1.00 95.50 84 ARG A C 1
ATOM 693 O O . ARG A 1 84 ? 14.621 0.901 -16.092 1.00 95.50 84 ARG A O 1
ATOM 700 N N . GLY A 1 85 ? 15.692 2.624 -17.062 1.00 93.25 85 GLY A N 1
ATOM 701 C CA . GLY A 1 85 ? 16.780 2.701 -16.084 1.00 93.25 85 GLY A CA 1
ATOM 702 C C . GLY A 1 85 ? 16.303 3.131 -14.695 1.00 93.25 85 GLY A C 1
ATOM 703 O O . GLY A 1 85 ? 16.789 2.606 -13.698 1.00 93.25 85 GLY A O 1
ATOM 704 N N . TYR A 1 86 ? 15.315 4.023 -14.615 1.00 90.50 86 TYR A N 1
ATOM 705 C CA . TYR A 1 86 ? 14.718 4.431 -13.347 1.00 90.50 86 TYR A CA 1
ATOM 706 C C . TYR A 1 86 ? 13.980 3.279 -12.660 1.00 90.50 86 TYR A C 1
ATOM 708 O O . TYR A 1 86 ? 14.282 2.983 -11.507 1.00 90.50 86 TYR A O 1
ATOM 716 N N . ILE A 1 87 ? 13.119 2.554 -13.386 1.00 92.38 87 ILE A N 1
ATOM 717 C CA . ILE A 1 87 ? 12.435 1.361 -12.851 1.00 92.38 87 ILE A CA 1
ATOM 718 C C . ILE A 1 87 ? 13.455 0.327 -12.359 1.00 92.38 87 ILE A C 1
ATOM 720 O O . ILE A 1 87 ? 13.311 -0.219 -11.270 1.00 92.38 87 ILE A O 1
ATOM 724 N N . CYS A 1 88 ? 14.520 0.092 -13.133 1.00 93.56 88 CYS A N 1
ATOM 725 C CA . CYS A 1 88 ? 15.590 -0.832 -12.755 1.00 93.56 88 CYS A CA 1
ATOM 726 C C . CYS A 1 88 ? 16.273 -0.425 -11.439 1.00 93.56 88 CYS A C 1
ATOM 728 O O . CYS A 1 88 ? 16.514 -1.274 -10.585 1.00 93.56 88 CYS A O 1
ATOM 730 N N . ARG A 1 89 ? 16.575 0.867 -11.251 1.00 91.06 89 ARG A N 1
ATOM 731 C CA . ARG A 1 89 ? 17.174 1.358 -10.000 1.00 91.06 89 ARG A CA 1
ATOM 732 C C . ARG A 1 89 ? 16.223 1.212 -8.815 1.00 91.06 89 ARG A C 1
ATOM 734 O O . ARG A 1 89 ? 16.677 0.791 -7.758 1.00 91.06 89 ARG A O 1
ATOM 741 N N . LEU A 1 90 ? 14.935 1.500 -9.006 1.00 89.50 90 LEU A N 1
ATOM 742 C CA . LEU A 1 90 ? 13.913 1.314 -7.972 1.00 89.50 90 LEU A CA 1
ATOM 743 C C . LEU A 1 90 ? 13.791 -0.154 -7.548 1.00 89.50 90 LEU A C 1
ATOM 745 O O . LEU A 1 90 ? 13.875 -0.447 -6.365 1.00 89.50 90 LEU A O 1
ATOM 749 N N . GLU A 1 91 ? 13.664 -1.083 -8.498 1.00 92.25 91 GLU A N 1
ATOM 750 C CA . GLU A 1 91 ? 13.512 -2.524 -8.223 1.00 92.25 91 GLU A CA 1
ATOM 751 C C . GLU A 1 91 ? 14.755 -3.193 -7.624 1.00 92.25 91 GLU A C 1
ATOM 753 O O . GLU A 1 91 ? 14.664 -4.300 -7.101 1.00 92.25 91 GLU A O 1
ATOM 758 N N . ASN A 1 92 ? 15.921 -2.555 -7.725 1.00 90.69 92 ASN A N 1
ATOM 759 C CA . ASN A 1 92 ? 17.165 -3.057 -7.143 1.00 90.69 92 ASN A CA 1
ATOM 760 C C . ASN A 1 92 ? 17.581 -2.275 -5.881 1.00 90.69 92 ASN A C 1
ATOM 762 O O . ASN A 1 92 ? 18.688 -2.477 -5.394 1.00 90.69 92 ASN A O 1
ATOM 766 N N . GLY A 1 93 ? 16.744 -1.358 -5.378 1.00 85.50 93 GLY A N 1
ATOM 767 C CA . GLY A 1 93 ? 17.036 -0.563 -4.177 1.00 85.50 93 GLY A CA 1
ATOM 768 C C . GLY A 1 93 ? 18.137 0.489 -4.350 1.00 85.50 93 GLY A C 1
ATOM 769 O O . GLY A 1 93 ? 18.568 1.097 -3.378 1.00 85.50 93 GLY A O 1
ATOM 770 N N . ALA A 1 94 ? 18.585 0.736 -5.584 1.00 85.38 94 ALA A N 1
ATOM 771 C CA . ALA A 1 94 ? 19.624 1.716 -5.904 1.00 85.38 94 ALA A CA 1
ATOM 772 C C . ALA A 1 94 ? 19.102 3.164 -5.942 1.00 85.38 94 ALA A C 1
ATOM 774 O O . ALA A 1 94 ? 19.881 4.103 -6.093 1.00 85.38 94 ALA A O 1
ATOM 775 N N . SER A 1 95 ? 17.786 3.356 -5.860 1.00 78.62 95 SER A N 1
ATOM 776 C CA . SER A 1 95 ? 17.158 4.661 -5.677 1.00 78.62 95 SER A CA 1
ATOM 777 C C . SER A 1 95 ? 16.069 4.526 -4.619 1.00 78.62 95 SER A C 1
ATOM 779 O O . SER A 1 95 ? 15.259 3.602 -4.732 1.00 78.62 95 SER A O 1
ATOM 781 N N . PRO A 1 96 ? 16.009 5.425 -3.621 1.00 69.81 96 PRO A N 1
ATOM 782 C CA . PRO A 1 96 ? 14.914 5.425 -2.668 1.00 69.81 96 PRO A CA 1
ATOM 783 C C . PRO A 1 96 ? 13.603 5.712 -3.402 1.00 69.81 96 PRO A C 1
ATOM 785 O O . PRO A 1 96 ? 13.552 6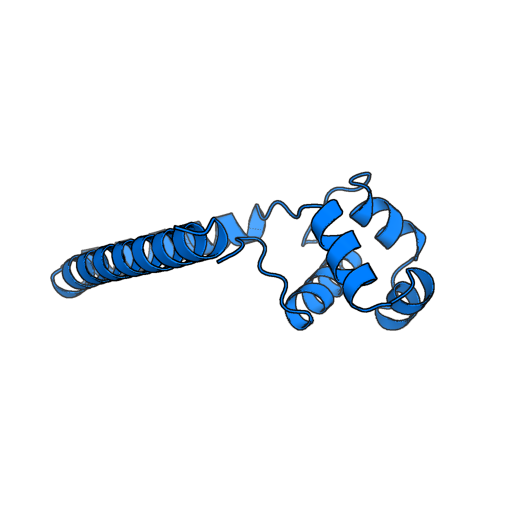.532 -4.325 1.00 69.81 96 PRO A O 1
ATOM 788 N N . PHE A 1 97 ? 12.538 5.029 -2.992 1.00 71.94 97 PHE A N 1
ATOM 789 C CA . PHE A 1 97 ? 11.207 5.303 -3.507 1.00 71.94 97 PHE A CA 1
ATOM 790 C C . PHE A 1 97 ? 10.685 6.579 -2.842 1.00 71.94 97 PHE A C 1
ATOM 792 O O . PHE A 1 97 ? 10.324 6.563 -1.670 1.00 71.94 97 PHE A O 1
ATOM 799 N N . THR A 1 98 ? 10.655 7.698 -3.568 1.00 70.00 98 THR A N 1
ATOM 800 C CA . THR A 1 98 ? 10.169 8.975 -3.023 1.00 70.00 98 THR A CA 1
ATOM 801 C C . THR A 1 98 ? 8.847 9.356 -3.684 1.00 70.00 98 THR A C 1
ATOM 803 O O . THR A 1 98 ? 8.763 9.557 -4.894 1.00 70.00 98 THR A O 1
ATOM 806 N N . LYS A 1 99 ? 7.769 9.474 -2.897 1.00 61.19 99 LYS A N 1
ATOM 807 C CA . LYS A 1 99 ? 6.419 9.781 -3.421 1.00 61.19 99 LYS A CA 1
ATOM 808 C C . LYS A 1 99 ? 6.308 11.156 -4.095 1.00 61.19 99 LYS A C 1
ATOM 810 O O . LYS A 1 99 ? 5.352 11.396 -4.831 1.00 61.19 99 LYS A O 1
ATOM 815 N N . LYS A 1 100 ? 7.282 12.041 -3.856 1.00 60.47 100 LYS A N 1
ATOM 816 C CA . LYS A 1 100 ? 7.334 13.409 -4.390 1.00 60.47 100 LYS A CA 1
ATOM 817 C C . LYS A 1 100 ? 7.743 13.459 -5.868 1.00 60.47 100 LYS A C 1
ATOM 819 O O . LYS A 1 100 ? 7.428 14.430 -6.547 1.00 60.47 100 LYS A O 1
ATOM 824 N N . GLU A 1 101 ? 8.401 12.422 -6.391 1.00 70.56 101 GLU A N 1
ATOM 825 C CA . GLU A 1 101 ? 8.837 12.390 -7.788 1.00 70.56 101 GLU A CA 1
ATOM 826 C C . GLU A 1 101 ? 7.731 11.839 -8.704 1.00 70.56 101 GLU A C 1
ATOM 828 O O . GLU A 1 101 ? 7.176 10.761 -8.468 1.00 70.56 101 GLU A O 1
ATOM 833 N N . GLY A 1 102 ? 7.427 12.552 -9.795 1.00 78.62 102 GLY A N 1
ATOM 834 C CA . GLY A 1 102 ? 6.361 12.169 -10.729 1.00 78.62 102 GLY A CA 1
ATOM 835 C C . GLY A 1 102 ? 6.511 10.746 -11.287 1.00 78.62 102 GLY A C 1
ATOM 836 O O . GLY A 1 102 ? 5.514 10.047 -11.466 1.00 78.62 102 GLY A O 1
ATOM 837 N N . SER A 1 103 ? 7.745 10.279 -11.494 1.00 83.88 103 SER A N 1
ATOM 838 C CA . SER A 1 103 ? 8.035 8.922 -11.975 1.00 83.88 103 SER A CA 1
ATOM 839 C C . SER A 1 103 ? 7.733 7.840 -10.929 1.00 83.88 103 SER A C 1
ATOM 841 O O . SER A 1 103 ? 7.111 6.830 -11.264 1.00 83.88 103 SER A O 1
ATOM 843 N N . CYS A 1 104 ? 8.103 8.063 -9.660 1.00 81.75 104 CYS A N 1
ATOM 844 C CA . CYS A 1 104 ? 7.746 7.178 -8.544 1.00 81.75 104 CYS A CA 1
ATOM 845 C C . CYS A 1 104 ? 6.230 7.094 -8.374 1.00 81.75 104 CYS A C 1
ATOM 847 O O . CYS A 1 104 ? 5.687 6.000 -8.242 1.00 81.75 104 CYS A O 1
ATOM 849 N N . ARG A 1 105 ? 5.526 8.234 -8.437 1.00 84.81 105 ARG A N 1
ATOM 850 C CA . ARG A 1 105 ? 4.063 8.270 -8.307 1.00 84.81 105 ARG A CA 1
ATOM 851 C C . ARG A 1 105 ? 3.374 7.410 -9.365 1.00 84.81 105 ARG A C 1
ATOM 853 O O . ARG A 1 105 ? 2.504 6.617 -9.020 1.00 84.81 105 ARG A O 1
ATOM 860 N N . LYS A 1 106 ? 3.780 7.511 -10.635 1.00 89.38 106 LYS A N 1
ATOM 861 C CA . LYS A 1 106 ? 3.213 6.682 -11.712 1.00 89.38 106 LYS A CA 1
ATOM 862 C C . LYS A 1 106 ? 3.436 5.190 -11.470 1.00 89.38 106 LYS A C 1
ATOM 864 O O . LYS A 1 106 ? 2.513 4.403 -11.668 1.00 89.38 106 LYS A O 1
ATOM 869 N N . TYR A 1 107 ? 4.631 4.805 -11.016 1.00 90.06 107 TYR A N 1
ATOM 870 C CA . TYR A 1 107 ? 4.905 3.404 -10.707 1.00 90.06 107 TYR A CA 1
ATOM 871 C C . TYR A 1 107 ? 4.100 2.923 -9.487 1.00 90.06 107 TYR A C 1
ATOM 873 O O . TYR A 1 107 ? 3.523 1.841 -9.530 1.00 90.06 107 TYR A O 1
ATOM 881 N N . LEU A 1 108 ? 3.966 3.747 -8.443 1.00 86.00 108 LEU A N 1
ATOM 882 C CA . LEU A 1 108 ? 3.154 3.427 -7.264 1.00 86.00 108 LEU A CA 1
ATOM 883 C C . LEU A 1 108 ? 1.680 3.213 -7.616 1.00 86.00 108 LEU A C 1
ATOM 885 O O . LEU A 1 108 ? 1.068 2.252 -7.161 1.00 86.00 108 LEU A O 1
ATOM 889 N N . GLU A 1 109 ? 1.107 4.093 -8.435 1.00 87.31 109 GLU A N 1
ATOM 890 C CA . GLU A 1 109 ? -0.282 3.963 -8.880 1.00 87.31 109 GLU A CA 1
ATOM 891 C C . GLU A 1 109 ? -0.492 2.702 -9.722 1.00 87.31 109 GLU A C 1
ATOM 893 O O . GLU A 1 109 ? -1.494 2.004 -9.563 1.00 87.31 109 GLU A O 1
ATOM 898 N N . TRP A 1 110 ? 0.478 2.353 -10.570 1.00 91.81 110 TRP A N 1
ATOM 899 C CA . TRP A 1 110 ? 0.451 1.081 -11.284 1.00 91.81 110 TRP A CA 1
ATOM 900 C C . TRP A 1 110 ? 0.485 -0.111 -10.319 1.00 91.81 110 TRP A C 1
ATOM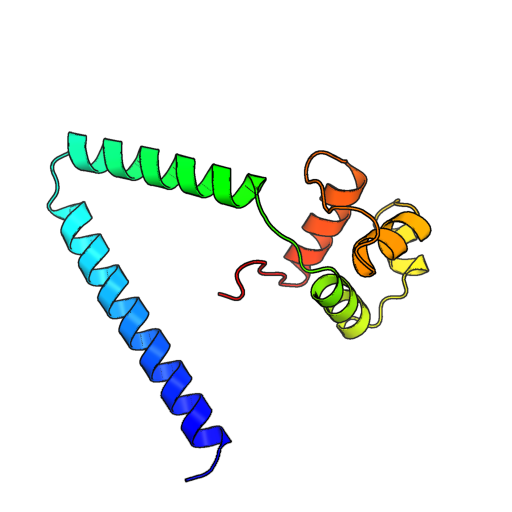 902 O O . TRP A 1 110 ? -0.359 -0.995 -10.424 1.00 91.81 110 TRP A O 1
ATOM 912 N N . LEU A 1 111 ? 1.383 -0.106 -9.329 1.00 89.12 111 LEU A N 1
ATOM 913 C CA . LEU A 1 111 ? 1.491 -1.162 -8.316 1.00 89.12 111 LEU A CA 1
ATOM 914 C C . LEU A 1 111 ? 0.187 -1.340 -7.528 1.00 89.12 111 LEU A C 1
ATOM 916 O O . LEU A 1 111 ? -0.286 -2.466 -7.378 1.00 89.12 111 LEU A O 1
ATOM 920 N N . LYS A 1 112 ? -0.438 -0.243 -7.082 1.00 86.94 112 LYS A N 1
ATOM 921 C CA . LYS A 1 112 ? -1.737 -0.273 -6.389 1.00 86.94 112 LYS A CA 1
ATOM 922 C C . LYS A 1 112 ? -2.822 -0.927 -7.245 1.00 86.94 112 LYS A C 1
ATOM 924 O O . LYS A 1 112 ? -3.531 -1.799 -6.753 1.00 86.94 112 LYS A O 1
ATOM 929 N N . LYS A 1 113 ? -2.904 -0.588 -8.540 1.00 89.44 113 LYS A N 1
ATOM 930 C CA . LYS A 1 113 ? -3.831 -1.242 -9.488 1.00 89.44 113 LYS A CA 1
ATOM 931 C C . LYS A 1 113 ? -3.573 -2.743 -9.628 1.00 89.44 113 LYS A C 1
ATOM 933 O O . LYS A 1 113 ? -4.501 -3.495 -9.905 1.00 89.44 113 LYS A O 1
ATOM 938 N N . GLN A 1 114 ? -2.333 -3.188 -9.423 1.00 87.75 114 GLN A N 1
ATOM 939 C CA . GLN A 1 114 ? -1.978 -4.608 -9.424 1.00 87.75 114 GLN A CA 1
ATOM 940 C C . GLN A 1 114 ? -2.232 -5.316 -8.082 1.00 87.75 114 GLN A C 1
ATOM 942 O O . GLN A 1 114 ? -1.960 -6.517 -7.996 1.00 87.75 114 GLN A O 1
ATOM 947 N N . GLY A 1 115 ? -2.748 -4.613 -7.068 1.00 86.06 115 GLY A N 1
ATOM 948 C CA . GLY A 1 115 ? -3.018 -5.148 -5.731 1.00 86.06 115 GLY A CA 1
ATOM 949 C C . GLY A 1 115 ? -1.858 -4.996 -4.746 1.00 86.06 115 GLY A C 1
ATOM 950 O O . GLY A 1 115 ? -1.772 -5.759 -3.789 1.00 86.06 115 GLY A O 1
ATOM 951 N N . TYR A 1 116 ? -0.932 -4.059 -4.975 1.00 84.75 116 TYR A N 1
ATOM 952 C CA . TYR A 1 116 ? 0.137 -3.790 -4.014 1.00 84.75 116 TYR A CA 1
ATOM 953 C C . TYR A 1 116 ? -0.441 -3.208 -2.725 1.00 84.75 116 TYR A C 1
ATOM 955 O O . TYR A 1 116 ? -0.928 -2.075 -2.719 1.00 84.75 116 TYR A O 1
ATOM 963 N N . ASN A 1 117 ? -0.320 -3.966 -1.635 1.00 77.25 117 ASN A N 1
ATOM 964 C CA . ASN A 1 117 ? -0.477 -3.456 -0.285 1.00 77.25 117 ASN A CA 1
ATOM 965 C C . ASN A 1 117 ? 0.909 -3.392 0.389 1.00 77.25 117 ASN A C 1
ATOM 967 O O . ASN A 1 117 ? 1.467 -4.443 0.710 1.00 77.25 117 ASN A O 1
ATOM 971 N N . PRO A 1 118 ? 1.467 -2.192 0.623 1.00 68.06 118 PRO A N 1
ATOM 972 C CA . PRO A 1 118 ? 2.752 -2.026 1.305 1.00 68.06 118 PRO A CA 1
ATOM 973 C C . PRO A 1 118 ? 2.744 -2.536 2.752 1.00 68.06 118 PRO A C 1
ATOM 975 O O . PRO A 1 118 ? 3.809 -2.766 3.311 1.00 68.06 118 PRO A O 1
ATOM 978 N N . TYR A 1 119 ? 1.567 -2.737 3.344 1.00 68.06 119 TYR A N 1
ATOM 979 C CA . TYR A 1 119 ? 1.412 -3.240 4.708 1.00 68.06 119 TYR A CA 1
ATOM 980 C C . TYR A 1 119 ? 1.098 -4.742 4.758 1.00 68.06 119 TYR A C 1
ATOM 982 O O . TYR A 1 119 ? 1.051 -5.313 5.841 1.00 68.06 119 TYR A O 1
ATOM 990 N N . GLY A 1 120 ? 0.891 -5.395 3.604 1.00 59.38 120 GLY A N 1
ATOM 991 C CA . GLY A 1 120 ? 0.606 -6.834 3.533 1.00 59.38 120 GLY A CA 1
ATOM 992 C C . GLY A 1 120 ? -0.661 -7.280 4.277 1.00 59.38 120 GLY A C 1
ATOM 993 O O . GLY A 1 120 ? -0.768 -8.462 4.600 1.00 59.38 120 GLY A O 1
ATOM 994 N N . LEU A 1 121 ? -1.572 -6.339 4.556 1.00 50.75 121 LEU A N 1
ATOM 995 C CA . LEU A 1 121 ? -2.871 -6.554 5.201 1.00 50.75 121 LEU A CA 1
ATOM 996 C C . LEU A 1 121 ? -3.935 -7.016 4.197 1.00 50.75 121 LEU A C 1
ATOM 998 O O . LEU A 1 121 ? -3.889 -6.544 3.032 1.00 50.75 121 LEU A O 1
#

Secondary structure (DSSP, 8-state):
--HHHHHHHHHHHHHHHHHHHHHHHHHHHHHS-HHHHHHHHHHHHHHHHHHHHT----HHHHHHHHHHTT--HHHHHHHHTS-HHHHHHHHTTSS---TTSHHHHHHHHHHHHTT--TT--

pLDDT: mean 86.52, std 9.37, range [50.75, 96.31]

Radius of gyration: 19.7 Å; chains: 1; bounding box: 38×49×47 Å